Protein AF-A0A9R1WTG6-F1 (afdb_monomer_lite)

Radius of gyration: 18.98 Å; chains: 1; bounding box: 41×23×48 Å

Foldseek 3Di:
DLVVLLVVVVVVCVVCPVVNAQEDEEAPPPSLVSSQVVCCVVRVRYHYDYHPVNVVVVVVVVVCVPPVNVVVVVVVVVVVVVCVVPVD

InterPro domains:
  IPR007021 Domain of unknown function DUF659 [PF04937] (5-78)
  IPR012337 Ribonuclease H-like superfamily [SSF53098] (7-85)

Secondary structure (DSSP, 8-state):
-HHHHHHHHHHHHHHH-GGG--EEEE---HHHHHHHHHHHHH-TT-EEEE-HHHHHHHHHHHHHTSHHHHHHHHHHHHHHHHHHHHH-

pLDDT: mean 92.14, std 7.59, range [53.62, 98.25]

Sequence (88 aa):
MILIFFRLFDYFIKEIGPDHVVQIVTDSVANNVLAGKIVEAKYPHIYWTPCAAHCIDFMLEDIFKASHLKKTLDKAITVNTYIYNRCS

Structure (mmCIF, N/CA/C/O backbone):
data_AF-A0A9R1WTG6-F1
#
_entry.id   AF-A0A9R1WTG6-F1
#
loop_
_atom_site.group_PDB
_atom_site.id
_atom_site.type_symbol
_atom_site.label_atom_id
_atom_site.label_alt_id
_atom_site.label_comp_id
_atom_site.label_asym_id
_atom_site.label_entity_id
_atom_site.label_seq_id
_atom_site.pdbx_PDB_ins_code
_atom_site.Cartn_x
_atom_site.Cartn_y
_atom_site.Cartn_z
_atom_site.occupancy
_atom_site.B_iso_or_equiv
_atom_site.auth_seq_id
_atom_site.auth_comp_id
_atom_site.auth_asym_id
_atom_site.auth_atom_id
_atom_site.pdbx_PDB_model_num
ATOM 1 N N . MET A 1 1 ? 3.608 16.230 9.745 1.00 64.12 1 MET A N 1
ATOM 2 C CA . MET A 1 1 ? 3.128 15.668 8.462 1.00 64.12 1 MET A CA 1
ATOM 3 C C . MET A 1 1 ? 2.259 14.421 8.664 1.00 64.12 1 MET A C 1
ATOM 5 O O . MET A 1 1 ? 1.135 14.432 8.196 1.00 64.12 1 MET A O 1
ATOM 9 N N . ILE A 1 2 ? 2.696 13.415 9.439 1.00 65.69 2 ILE A N 1
ATOM 10 C CA . ILE A 1 2 ? 1.935 12.174 9.749 1.00 65.69 2 ILE A CA 1
ATOM 11 C C . ILE A 1 2 ? 0.495 12.426 10.245 1.00 65.69 2 ILE A C 1
ATOM 13 O O . ILE A 1 2 ? -0.445 11.779 9.794 1.00 65.69 2 ILE A O 1
ATOM 17 N N . LEU A 1 3 ? 0.301 13.415 11.126 1.00 77.00 3 LEU A N 1
ATOM 18 C CA . LEU A 1 3 ? -1.019 13.736 11.688 1.00 77.00 3 LEU A CA 1
ATOM 19 C C . LEU A 1 3 ? -2.045 14.221 10.650 1.00 77.00 3 LEU A C 1
ATOM 21 O O . LEU A 1 3 ? -3.235 14.195 10.943 1.00 77.00 3 LEU A O 1
ATOM 25 N N . ILE A 1 4 ? -1.615 14.670 9.467 1.00 87.50 4 ILE A N 1
ATOM 26 C CA . ILE A 1 4 ? -2.526 15.156 8.420 1.00 87.50 4 ILE A CA 1
ATOM 27 C C . ILE A 1 4 ? -3.307 13.981 7.826 1.00 87.50 4 ILE A C 1
ATOM 29 O O . ILE A 1 4 ? -4.531 14.041 7.762 1.00 87.50 4 ILE A O 1
ATOM 33 N N . PHE A 1 5 ? -2.619 12.891 7.477 1.00 90.94 5 PHE A N 1
ATOM 34 C CA . PHE A 1 5 ? -3.253 11.701 6.905 1.00 90.94 5 PHE A CA 1
ATOM 35 C C . PHE A 1 5 ? -4.182 11.014 7.900 1.00 90.94 5 PHE A C 1
ATOM 37 O O . PHE A 1 5 ? -5.315 10.700 7.557 1.00 90.94 5 PHE A O 1
ATOM 44 N N . PHE A 1 6 ? -3.759 10.880 9.160 1.00 93.31 6 PHE A N 1
ATOM 45 C CA . PHE A 1 6 ? -4.645 10.346 10.194 1.00 93.31 6 PHE A CA 1
ATOM 46 C C . PHE A 1 6 ? -5.911 11.200 10.361 1.00 93.31 6 PHE A C 1
ATOM 48 O O . PHE A 1 6 ? -7.005 10.651 10.428 1.00 93.31 6 PHE A O 1
ATOM 55 N N . ARG A 1 7 ? -5.788 12.536 10.392 1.00 95.44 7 ARG A N 1
ATOM 56 C CA . ARG A 1 7 ? -6.953 13.434 10.487 1.00 95.44 7 ARG A CA 1
ATOM 57 C C . ARG A 1 7 ? -7.885 13.297 9.286 1.00 95.44 7 ARG A C 1
ATOM 59 O O . ARG A 1 7 ? -9.093 13.352 9.473 1.00 95.44 7 ARG A O 1
ATOM 66 N N . LEU A 1 8 ? -7.330 13.114 8.090 1.00 95.31 8 LEU A N 1
ATOM 67 C CA . LEU A 1 8 ? -8.104 12.896 6.872 1.00 95.31 8 LEU A CA 1
ATOM 68 C C . LEU A 1 8 ? -8.890 11.581 6.942 1.00 95.31 8 LEU A C 1
ATOM 70 O O . LEU A 1 8 ? -10.095 11.579 6.716 1.00 95.31 8 LEU A O 1
ATOM 74 N N . PHE A 1 9 ? -8.229 10.481 7.311 1.00 95.38 9 PHE A N 1
ATOM 75 C CA . PHE A 1 9 ? -8.891 9.186 7.470 1.00 95.38 9 PHE A CA 1
ATOM 76 C C . PHE A 1 9 ? -9.961 9.246 8.561 1.00 95.38 9 PHE A C 1
ATOM 78 O O . PHE A 1 9 ? -11.090 8.834 8.333 1.00 95.38 9 PHE A O 1
ATOM 85 N N . ASP A 1 10 ? -9.643 9.830 9.718 1.00 96.88 10 ASP A N 1
ATOM 86 C CA . ASP A 1 10 ? -10.588 9.970 10.826 1.00 96.88 10 ASP A CA 1
ATOM 87 C C . ASP A 1 10 ? -11.819 10.803 10.454 1.00 96.88 10 ASP A C 1
ATOM 89 O O . ASP A 1 10 ? -12.924 10.487 10.889 1.00 96.88 10 ASP A O 1
ATOM 93 N N . TYR A 1 11 ? -11.635 11.855 9.652 1.00 97.56 11 TYR A N 1
ATOM 94 C CA . TYR A 1 11 ? -12.731 12.668 9.136 1.00 97.56 11 TYR A CA 1
ATOM 95 C C . TYR A 1 11 ? -13.680 11.833 8.269 1.00 97.56 11 TYR A C 1
ATOM 97 O O . TYR A 1 11 ? -14.865 11.757 8.585 1.00 97.56 11 TYR A O 1
ATOM 105 N N . PHE A 1 12 ? -13.160 11.142 7.251 1.00 97.25 12 PHE A N 1
ATOM 106 C CA . PHE A 1 12 ? -13.993 10.351 6.341 1.00 97.25 12 PHE A CA 1
ATOM 107 C C . PHE A 1 12 ? -14.638 9.138 7.016 1.00 97.25 12 PHE A C 1
ATOM 109 O O . PHE A 1 12 ? -15.797 8.841 6.749 1.00 97.25 12 PHE A O 1
ATOM 116 N N . ILE A 1 13 ? -13.940 8.464 7.938 1.00 97.75 13 ILE A N 1
ATOM 117 C CA . ILE A 1 13 ? -14.522 7.359 8.718 1.00 97.75 13 ILE A CA 1
ATOM 118 C C . ILE A 1 13 ? -15.733 7.849 9.521 1.00 97.75 13 ILE A C 1
ATOM 120 O O . ILE A 1 13 ? -16.755 7.172 9.579 1.00 97.75 13 ILE A O 1
ATOM 124 N N . LYS A 1 14 ? -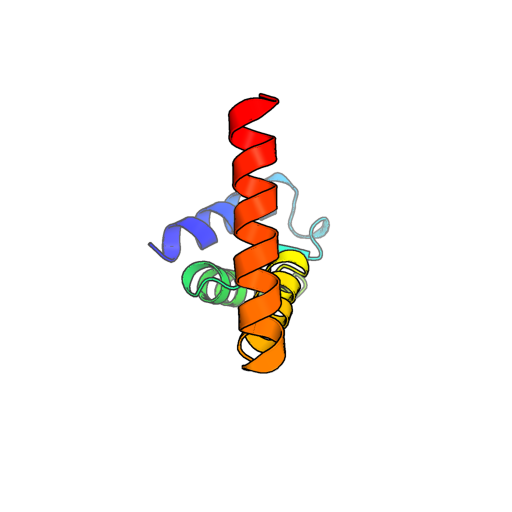15.639 9.033 10.137 1.00 97.81 14 LYS A N 1
ATOM 125 C CA . LYS A 1 14 ? -16.752 9.624 10.893 1.00 97.81 14 LYS A CA 1
ATOM 126 C C . LYS A 1 14 ? -17.885 10.107 9.995 1.00 97.81 14 LYS A C 1
ATOM 128 O O . LYS A 1 14 ? -19.037 9.972 10.386 1.00 97.81 14 LYS A O 1
ATOM 133 N N . GLU A 1 15 ? -17.560 10.672 8.836 1.00 98.25 15 GLU A N 1
ATOM 134 C CA . GLU A 1 15 ? -18.542 11.143 7.855 1.00 98.25 15 GLU A CA 1
ATOM 135 C C . GLU A 1 15 ? -19.369 9.982 7.282 1.00 98.25 15 GLU A C 1
ATOM 137 O O . GLU A 1 15 ? -20.593 10.062 7.230 1.00 98.25 15 GLU A O 1
ATOM 142 N N . ILE A 1 16 ? -18.707 8.885 6.905 1.00 97.56 16 ILE A N 1
ATOM 143 C CA . ILE A 1 16 ? -19.337 7.676 6.348 1.00 97.56 16 ILE A CA 1
ATOM 144 C C . ILE A 1 16 ? -20.022 6.841 7.450 1.00 97.56 16 ILE A C 1
ATOM 146 O O . ILE A 1 16 ? -21.003 6.133 7.210 1.00 97.56 16 ILE A O 1
ATOM 150 N N . GLY A 1 17 ? -19.519 6.937 8.680 1.00 97.62 17 GLY A N 1
ATOM 151 C CA . GLY A 1 17 ? -19.902 6.087 9.799 1.00 97.62 17 GLY A CA 1
ATOM 152 C C . GLY A 1 17 ? -18.946 4.893 9.924 1.00 97.62 17 GLY A C 1
ATOM 153 O O . GLY A 1 17 ? -18.780 4.155 8.950 1.00 97.62 17 GLY A O 1
ATOM 154 N N . PRO A 1 18 ? -18.338 4.654 11.105 1.00 96.44 18 PRO A N 1
ATOM 155 C CA . PRO A 1 18 ? -17.328 3.609 11.278 1.00 96.44 18 PRO A CA 1
ATOM 156 C C . PRO A 1 18 ? -17.796 2.209 10.882 1.00 96.44 18 PRO A C 1
ATOM 158 O O . PRO A 1 18 ? -16.998 1.439 10.361 1.00 96.44 18 PRO A O 1
ATOM 161 N N . ASP A 1 19 ? -19.073 1.887 11.090 1.00 97.31 19 ASP A N 1
ATOM 162 C CA . ASP A 1 19 ? -19.640 0.564 10.790 1.00 97.31 19 ASP A CA 1
ATOM 163 C C . ASP A 1 19 ? -19.760 0.281 9.282 1.00 97.31 19 ASP A C 1
ATOM 165 O O . ASP A 1 19 ? -19.891 -0.871 8.872 1.00 97.31 19 ASP A O 1
ATOM 169 N N . HIS A 1 20 ? -19.690 1.318 8.441 1.00 97.69 20 HIS A N 1
ATOM 170 C CA . HIS A 1 20 ? -19.776 1.203 6.982 1.00 97.69 20 HIS A CA 1
ATOM 171 C C . HIS A 1 20 ? -18.402 1.189 6.298 1.00 97.69 20 HIS A C 1
ATOM 173 O O . HIS A 1 20 ? -18.322 1.108 5.072 1.00 97.69 20 HIS A O 1
ATOM 179 N N . VAL A 1 21 ? -17.314 1.276 7.067 1.00 97.75 21 VAL A N 1
ATOM 180 C CA . VAL A 1 21 ? -15.945 1.244 6.550 1.00 97.75 21 VAL A CA 1
ATOM 181 C C . VAL A 1 21 ? -15.292 -0.064 6.974 1.00 97.75 21 VAL A C 1
ATOM 183 O O . VAL A 1 21 ? -15.252 -0.391 8.153 1.00 97.75 21 VAL A O 1
ATOM 186 N N . VAL A 1 22 ? -14.755 -0.804 6.005 1.00 97.25 22 VAL A N 1
ATOM 187 C CA . VAL A 1 22 ? -14.054 -2.078 6.256 1.00 97.25 22 VAL A CA 1
ATOM 188 C C . VAL A 1 22 ? -12.551 -1.941 6.032 1.00 97.25 22 VAL A C 1
ATOM 190 O O . VAL A 1 22 ? -11.753 -2.570 6.724 1.00 97.25 22 VAL A O 1
ATOM 193 N N . GLN A 1 23 ? -12.141 -1.118 5.066 1.00 97.38 23 GLN A N 1
ATOM 194 C CA . GLN A 1 23 ? -10.751 -1.062 4.635 1.00 97.38 23 GLN A CA 1
ATOM 195 C C . GLN A 1 23 ? -10.362 0.320 4.118 1.00 97.38 23 GLN A C 1
ATOM 197 O O . GLN A 1 23 ? -11.135 0.983 3.428 1.00 97.38 23 GLN A O 1
ATOM 202 N N . ILE A 1 24 ? -9.123 0.711 4.404 1.00 95.56 24 ILE A N 1
ATOM 203 C CA . ILE A 1 24 ? -8.456 1.877 3.832 1.00 95.56 24 ILE A CA 1
ATOM 204 C C . ILE A 1 24 ? -7.278 1.392 2.992 1.00 95.56 24 ILE A C 1
ATOM 206 O O . ILE A 1 24 ? -6.392 0.693 3.486 1.00 95.56 24 ILE A O 1
ATOM 210 N N . VAL A 1 25 ? -7.262 1.793 1.721 1.00 95.25 25 VAL A N 1
ATOM 211 C CA . VAL A 1 25 ? -6.197 1.450 0.774 1.00 95.25 25 VAL A CA 1
ATOM 212 C C . VAL A 1 25 ? -5.492 2.725 0.332 1.00 95.25 25 VAL A C 1
ATOM 214 O O . VAL A 1 25 ? -6.096 3.584 -0.307 1.00 95.25 25 VAL A O 1
ATOM 217 N N . THR A 1 26 ? -4.208 2.855 0.659 1.00 94.25 26 THR A N 1
ATOM 218 C CA . THR A 1 26 ? -3.368 3.998 0.256 1.00 94.25 26 THR A CA 1
ATOM 219 C C . THR A 1 26 ? -1.991 3.525 -0.174 1.00 94.25 26 THR A C 1
ATOM 221 O O . THR A 1 26 ? -1.630 2.383 0.085 1.00 94.25 26 THR A O 1
ATOM 224 N N . ASP A 1 27 ? -1.181 4.382 -0.797 1.00 91.25 27 ASP A N 1
ATOM 225 C CA . ASP A 1 27 ? 0.226 4.043 -1.038 1.00 91.25 27 ASP A CA 1
ATOM 226 C C . ASP A 1 27 ? 0.969 3.675 0.271 1.00 91.25 27 ASP A C 1
ATOM 228 O O . ASP A 1 27 ? 0.510 3.956 1.388 1.00 91.25 27 ASP A O 1
ATOM 232 N N . SER A 1 28 ? 2.119 3.011 0.130 1.00 87.19 28 SER A N 1
ATOM 233 C CA . SER A 1 28 ? 2.934 2.542 1.255 1.00 87.19 28 SER A CA 1
ATOM 234 C C . SER A 1 28 ? 3.965 3.573 1.722 1.00 87.19 28 SER A C 1
ATOM 236 O O . SER A 1 28 ? 4.977 3.204 2.321 1.00 87.19 28 SER A O 1
ATOM 238 N N . VAL A 1 29 ? 3.751 4.867 1.458 1.00 89.56 29 VAL A N 1
ATOM 239 C CA . VAL A 1 29 ? 4.636 5.926 1.956 1.00 89.56 29 VAL A CA 1
ATOM 240 C C . VAL A 1 29 ? 4.577 5.953 3.485 1.00 89.56 29 VAL A C 1
ATOM 242 O O . VAL A 1 29 ? 3.514 5.805 4.086 1.00 89.56 29 VAL A O 1
ATOM 245 N N . ALA A 1 30 ? 5.719 6.179 4.144 1.00 89.88 30 ALA A N 1
ATOM 246 C CA . ALA A 1 30 ? 5.864 6.058 5.600 1.00 89.88 30 ALA A CA 1
ATOM 247 C C . ALA A 1 30 ? 4.789 6.809 6.414 1.00 89.88 30 ALA A C 1
ATOM 249 O O . ALA A 1 30 ? 4.321 6.309 7.437 1.00 89.88 30 ALA A O 1
ATOM 250 N N . ASN A 1 31 ? 4.354 7.987 5.952 1.00 90.62 31 ASN A N 1
ATOM 251 C CA . ASN A 1 31 ? 3.292 8.751 6.613 1.00 90.62 31 ASN A CA 1
ATOM 252 C C . ASN A 1 31 ? 1.936 8.029 6.588 1.00 90.62 31 ASN A C 1
ATOM 254 O O . ASN A 1 31 ? 1.220 8.072 7.586 1.00 90.62 31 ASN A O 1
ATOM 258 N N . ASN A 1 32 ? 1.607 7.368 5.475 1.00 91.81 32 ASN A N 1
ATOM 259 C CA . ASN A 1 32 ? 0.377 6.600 5.307 1.00 91.81 32 ASN A CA 1
ATOM 260 C C . ASN A 1 32 ? 0.410 5.318 6.129 1.00 91.81 32 ASN A C 1
ATOM 262 O O . ASN A 1 32 ? -0.567 5.015 6.803 1.00 91.81 32 ASN A O 1
ATOM 266 N N . VAL A 1 33 ? 1.560 4.638 6.178 1.00 93.38 33 VAL A N 1
ATOM 267 C CA . VAL A 1 33 ? 1.746 3.465 7.045 1.00 93.38 33 VAL A CA 1
ATOM 268 C C . VAL A 1 33 ? 1.516 3.826 8.513 1.00 93.38 33 VAL A C 1
ATOM 270 O O . VAL A 1 33 ? 0.806 3.126 9.230 1.00 93.38 33 VAL A O 1
ATOM 273 N N . LEU A 1 34 ? 2.099 4.935 8.979 1.00 94.94 34 LEU A N 1
ATOM 274 C CA . LEU A 1 34 ? 1.924 5.383 10.361 1.00 94.94 34 LEU A CA 1
ATOM 275 C C . LEU A 1 34 ? 0.480 5.809 10.644 1.00 94.94 34 LEU A C 1
ATOM 277 O O . LEU A 1 34 ? -0.063 5.439 11.680 1.00 94.94 34 LEU A O 1
ATOM 281 N N . ALA A 1 35 ? -0.154 6.550 9.734 1.00 95.12 35 ALA A N 1
ATOM 282 C CA . ALA A 1 35 ? -1.551 6.947 9.879 1.00 95.12 35 ALA A CA 1
ATOM 283 C C . ALA A 1 35 ? -2.505 5.741 9.878 1.00 95.12 35 ALA A C 1
ATOM 285 O O . ALA A 1 35 ? -3.396 5.685 10.723 1.00 95.12 35 ALA A O 1
ATOM 286 N N . GLY A 1 36 ? -2.281 4.764 8.996 1.00 94.94 36 GLY A N 1
ATOM 287 C CA . GLY A 1 36 ? -3.027 3.508 8.929 1.00 94.94 36 GLY A CA 1
ATOM 288 C C . GLY A 1 36 ? -2.967 2.729 10.239 1.00 94.94 36 GLY A C 1
ATOM 289 O O . GLY A 1 36 ? -4.007 2.397 10.794 1.00 94.94 36 GLY A O 1
ATOM 290 N N . LYS A 1 37 ? -1.773 2.572 10.825 1.00 95.31 37 LYS A N 1
ATOM 291 C CA . LYS A 1 37 ? -1.610 1.929 12.143 1.00 95.31 37 LYS A CA 1
ATOM 292 C C . LYS A 1 37 ? -2.380 2.636 13.262 1.00 95.31 37 LYS A C 1
ATOM 294 O O . LYS A 1 37 ? -2.888 1.984 14.169 1.00 95.31 37 LYS A O 1
ATOM 299 N N . ILE A 1 38 ? -2.462 3.969 13.226 1.00 96.31 38 ILE A N 1
ATOM 300 C CA . ILE A 1 38 ? -3.251 4.731 14.209 1.00 96.31 38 ILE A CA 1
ATOM 301 C C . ILE A 1 38 ? -4.753 4.497 13.983 1.00 96.31 38 ILE A C 1
ATOM 303 O O . ILE A 1 38 ? -5.499 4.391 14.955 1.00 96.31 38 ILE A O 1
ATOM 307 N N . VAL A 1 39 ? -5.203 4.398 12.726 1.00 96.12 39 VAL A N 1
ATOM 308 C CA . VAL A 1 39 ? -6.594 4.043 12.401 1.00 96.12 39 VAL A CA 1
ATOM 309 C C . VAL A 1 39 ? -6.928 2.649 12.919 1.00 96.12 39 VAL A C 1
ATOM 311 O O . VAL A 1 39 ? -7.916 2.526 13.631 1.00 96.12 39 VAL A O 1
ATOM 314 N N . GLU A 1 40 ? -6.100 1.640 12.645 1.00 96.31 40 GLU A N 1
ATOM 315 C CA . GLU A 1 40 ? -6.315 0.259 13.111 1.00 96.31 40 GLU A CA 1
ATOM 316 C C . GLU A 1 40 ? -6.365 0.173 14.645 1.00 96.31 40 GLU A C 1
ATOM 318 O O . GLU A 1 40 ? -7.176 -0.556 15.210 1.00 96.31 40 GLU A O 1
ATOM 323 N N . ALA A 1 41 ? -5.551 0.972 15.345 1.00 96.75 41 ALA A N 1
ATOM 324 C CA . ALA A 1 41 ? -5.598 1.060 16.805 1.00 96.75 41 ALA A CA 1
ATOM 325 C C . ALA A 1 41 ? -6.883 1.728 17.331 1.00 96.75 41 ALA A C 1
ATOM 327 O O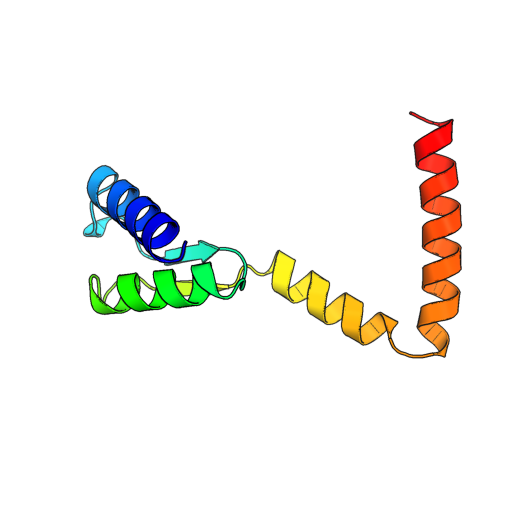 . ALA A 1 41 ? -7.340 1.410 18.428 1.00 96.75 41 ALA A O 1
ATOM 328 N N . LYS A 1 42 ? -7.453 2.676 16.577 1.00 97.06 42 LYS A N 1
ATOM 329 C CA . LYS A 1 42 ? -8.658 3.424 16.963 1.00 97.06 42 LYS A CA 1
ATOM 330 C C . LYS A 1 42 ? -9.956 2.710 16.574 1.00 97.06 42 LYS A C 1
ATOM 332 O O . LYS A 1 42 ? -10.937 2.808 17.306 1.00 97.06 42 LYS A O 1
ATOM 337 N N . TYR A 1 43 ? -9.958 2.023 15.438 1.00 97.19 43 TYR A N 1
ATOM 338 C CA . TYR A 1 43 ? -11.097 1.323 14.853 1.00 97.19 43 TYR A CA 1
ATOM 339 C C . TYR A 1 43 ? -10.679 -0.123 14.533 1.00 97.19 43 TYR A C 1
ATOM 341 O O . TYR A 1 43 ? -10.293 -0.406 13.401 1.00 97.19 43 TYR A O 1
ATOM 349 N N . PRO A 1 44 ? -10.733 -1.046 15.514 1.00 96.69 44 PRO A N 1
ATOM 350 C CA . PRO A 1 44 ? -10.164 -2.394 15.376 1.00 96.69 44 PRO A CA 1
ATOM 351 C C . PRO A 1 44 ? -10.771 -3.269 14.269 1.00 96.69 44 PRO A C 1
ATOM 353 O O . PRO A 1 44 ? -10.195 -4.296 13.921 1.00 96.69 44 PRO A O 1
ATOM 356 N N . HIS A 1 45 ? -11.940 -2.901 13.740 1.00 96.94 45 HIS A N 1
ATOM 357 C CA . HIS A 1 45 ? -12.616 -3.590 12.636 1.00 96.94 45 HIS A CA 1
ATOM 358 C C . HIS A 1 45 ? -12.245 -3.051 11.247 1.00 96.94 45 HIS A C 1
ATOM 360 O O . HIS A 1 45 ? -12.657 -3.636 10.248 1.00 96.94 45 HIS A O 1
ATOM 366 N N . ILE A 1 46 ? -11.493 -1.947 11.175 1.00 97.88 46 ILE A N 1
ATOM 367 C CA . ILE A 1 46 ? -11.055 -1.323 9.925 1.00 97.88 46 ILE A CA 1
ATOM 368 C C . ILE A 1 46 ? -9.606 -1.713 9.660 1.00 97.88 46 ILE A C 1
ATOM 370 O O . ILE A 1 46 ? -8.729 -1.445 10.478 1.00 97.88 46 ILE A O 1
ATOM 374 N N . TYR A 1 47 ? -9.347 -2.275 8.483 1.00 96.44 47 TYR A N 1
ATOM 375 C CA . TYR A 1 47 ? -8.005 -2.670 8.061 1.00 96.44 47 TYR A CA 1
ATOM 376 C C . TYR A 1 47 ? -7.337 -1.582 7.226 1.00 96.44 47 TYR A C 1
ATOM 378 O O . TYR A 1 47 ? -7.968 -0.990 6.347 1.00 96.44 47 TYR A O 1
ATOM 386 N N . TRP A 1 48 ? -6.041 -1.354 7.429 1.00 96.31 48 TRP A N 1
ATOM 387 C CA . TRP A 1 48 ? -5.238 -0.573 6.493 1.00 96.31 48 TRP A CA 1
ATOM 388 C C . TRP A 1 48 ? -4.344 -1.496 5.666 1.00 96.31 48 TRP A C 1
ATOM 390 O O . TRP A 1 48 ? -3.666 -2.377 6.190 1.00 96.31 48 TRP A O 1
ATOM 400 N N . THR A 1 49 ? -4.307 -1.282 4.353 1.00 95.19 49 THR A N 1
ATOM 401 C CA . THR A 1 49 ? -3.442 -2.057 3.454 1.00 95.19 49 THR A CA 1
ATOM 402 C C . THR A 1 49 ? -2.778 -1.170 2.407 1.00 95.19 49 THR A C 1
ATOM 404 O O . THR A 1 49 ? -3.405 -0.217 1.933 1.00 95.19 49 THR A O 1
ATOM 407 N N . PRO A 1 50 ? -1.548 -1.497 1.978 1.00 93.12 50 PRO A N 1
ATOM 408 C CA . PRO A 1 50 ? -0.884 -0.761 0.916 1.00 93.12 50 PRO A CA 1
ATOM 409 C C . PRO A 1 50 ? -1.585 -0.953 -0.437 1.00 93.12 50 PRO A C 1
ATOM 411 O O . PRO A 1 50 ? -2.180 -1.991 -0.724 1.00 93.12 50 PRO A O 1
ATOM 414 N N . CYS A 1 51 ? -1.482 0.060 -1.289 1.00 93.25 51 CYS A N 1
ATOM 415 C CA . CYS A 1 51 ? -2.031 0.067 -2.633 1.00 93.25 51 CYS A CA 1
ATOM 416 C C . CYS A 1 51 ? -1.303 -0.942 -3.523 1.00 93.25 51 CYS A C 1
ATOM 418 O O . CYS A 1 51 ? -0.088 -0.855 -3.709 1.00 93.25 51 CYS A O 1
ATOM 420 N N . ALA A 1 52 ? -2.069 -1.840 -4.146 1.00 92.56 52 ALA A N 1
ATOM 421 C CA . ALA A 1 52 ? -1.535 -2.853 -5.049 1.00 92.56 52 ALA A CA 1
ATOM 422 C C . ALA A 1 52 ? -0.773 -2.245 -6.236 1.00 92.56 52 ALA A C 1
ATOM 424 O O . ALA A 1 52 ? 0.279 -2.761 -6.596 1.00 92.56 52 ALA A O 1
ATOM 425 N N . ALA A 1 53 ? -1.254 -1.134 -6.808 1.00 90.94 53 ALA A N 1
ATOM 426 C CA . ALA A 1 53 ? -0.574 -0.469 -7.921 1.00 90.94 53 ALA A CA 1
ATOM 427 C C . ALA A 1 53 ? 0.836 -0.011 -7.523 1.00 90.94 53 ALA A C 1
ATOM 429 O O . ALA A 1 53 ? 1.799 -0.279 -8.231 1.00 90.94 53 ALA A O 1
ATOM 430 N N . HIS A 1 54 ? 0.972 0.58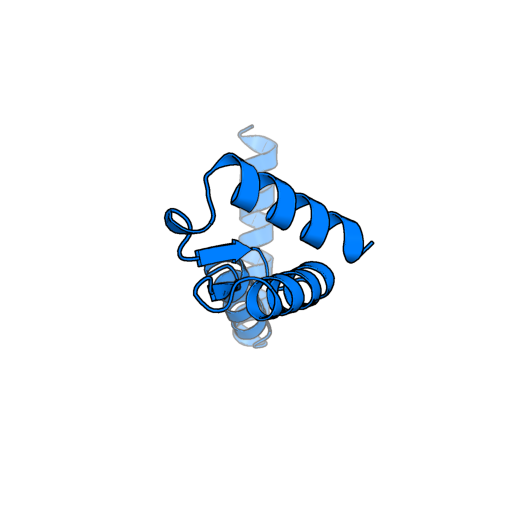2 -6.337 1.00 87.31 54 HIS A N 1
ATOM 431 C CA . HIS A 1 54 ? 2.270 1.017 -5.832 1.00 87.31 54 HIS A CA 1
ATOM 432 C C . HIS A 1 54 ? 3.197 -0.166 -5.506 1.00 87.31 54 HIS A C 1
ATOM 434 O O . HIS A 1 54 ? 4.394 -0.115 -5.775 1.00 87.31 54 HIS A O 1
ATOM 440 N N . CYS A 1 55 ? 2.648 -1.268 -4.984 1.00 88.81 55 CYS A N 1
ATOM 441 C CA . CYS A 1 55 ? 3.412 -2.503 -4.808 1.00 88.81 55 CYS A CA 1
ATOM 442 C C . CYS A 1 55 ? 3.894 -3.077 -6.150 1.00 88.81 55 CYS A C 1
ATOM 444 O O . CYS A 1 55 ? 5.021 -3.558 -6.233 1.00 88.81 55 CYS A O 1
ATOM 446 N N . ILE A 1 56 ? 3.062 -3.022 -7.195 1.00 92.25 56 ILE A N 1
ATOM 447 C CA . ILE A 1 56 ? 3.428 -3.462 -8.547 1.00 92.25 56 ILE A CA 1
ATOM 448 C C . ILE A 1 56 ? 4.540 -2.585 -9.116 1.00 92.25 56 ILE A C 1
ATOM 450 O O . ILE A 1 56 ? 5.502 -3.137 -9.644 1.00 92.25 56 ILE A O 1
ATOM 454 N N . ASP A 1 57 ? 4.465 -1.264 -8.951 1.00 90.75 57 ASP A N 1
ATOM 455 C CA . ASP A 1 57 ? 5.527 -0.352 -9.388 1.00 90.75 57 ASP A CA 1
ATOM 456 C C . ASP A 1 57 ? 6.879 -0.721 -8.768 1.00 90.75 57 ASP A C 1
ATOM 458 O O . ASP A 1 57 ? 7.870 -0.828 -9.489 1.00 90.75 57 ASP A O 1
ATOM 462 N N . PHE A 1 58 ? 6.927 -1.009 -7.463 1.00 89.19 58 PHE A N 1
ATOM 463 C CA . PHE A 1 58 ? 8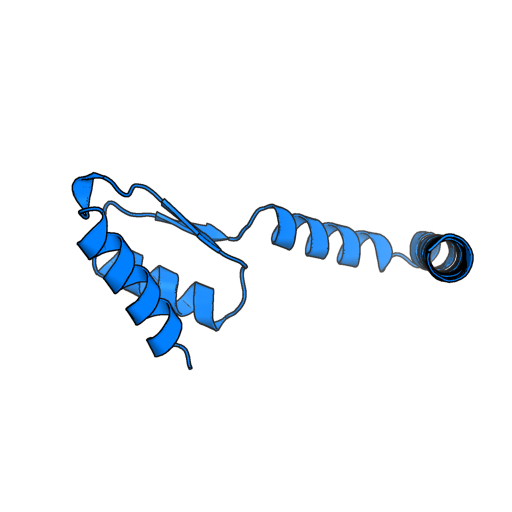.166 -1.452 -6.817 1.00 89.19 58 PHE A CA 1
ATOM 464 C C . PHE A 1 58 ? 8.641 -2.827 -7.289 1.00 89.19 58 PHE A C 1
ATOM 466 O O . PHE A 1 58 ? 9.835 -3.006 -7.529 1.00 89.19 58 PHE A O 1
ATOM 473 N N . MET A 1 59 ? 7.732 -3.791 -7.475 1.00 93.25 59 MET A N 1
ATOM 474 C CA . MET A 1 59 ? 8.100 -5.094 -8.043 1.00 93.25 59 MET A CA 1
ATOM 475 C C . MET A 1 59 ? 8.715 -4.936 -9.437 1.00 93.25 59 MET A C 1
ATOM 477 O O . MET A 1 59 ? 9.730 -5.560 -9.741 1.00 93.25 59 MET A O 1
ATOM 481 N N . LEU A 1 60 ? 8.125 -4.086 -10.281 1.00 92.12 60 LEU A N 1
ATOM 482 C CA . LEU A 1 60 ? 8.650 -3.791 -11.610 1.00 92.12 60 LEU A CA 1
ATOM 483 C C . LEU A 1 60 ? 10.004 -3.085 -11.526 1.00 92.12 60 LEU A C 1
ATOM 485 O O . LEU A 1 60 ? 10.928 -3.487 -12.230 1.00 92.12 60 LEU A O 1
ATOM 489 N N . GLU A 1 61 ? 10.156 -2.087 -10.654 1.00 91.00 61 GLU A N 1
ATOM 490 C CA . GLU A 1 61 ? 11.430 -1.396 -10.440 1.00 91.00 61 GLU A CA 1
ATOM 491 C C . GLU A 1 61 ? 12.549 -2.390 -10.094 1.00 91.00 61 GLU A C 1
ATOM 493 O O . GLU A 1 61 ? 13.627 -2.344 -10.690 1.00 91.00 61 GLU A O 1
ATOM 498 N N . ASP A 1 62 ? 12.282 -3.337 -9.193 1.00 92.50 62 ASP A N 1
ATOM 499 C CA . ASP A 1 62 ? 13.239 -4.371 -8.803 1.00 92.50 62 ASP A CA 1
ATOM 500 C C . ASP A 1 62 ? 13.542 -5.364 -9.930 1.00 92.50 62 ASP A C 1
ATOM 502 O O . ASP A 1 62 ? 14.709 -5.694 -10.161 1.00 92.50 62 ASP A O 1
ATOM 506 N N . ILE A 1 63 ? 12.532 -5.791 -10.693 1.00 92.81 63 ILE A N 1
ATOM 507 C CA . ILE A 1 63 ? 12.728 -6.634 -11.882 1.00 92.81 63 ILE A CA 1
ATOM 508 C C . ILE A 1 63 ? 13.642 -5.922 -12.889 1.00 92.81 63 ILE A C 1
ATOM 510 O O . ILE A 1 63 ? 14.605 -6.505 -13.394 1.00 92.81 63 ILE A O 1
ATOM 514 N N . PHE A 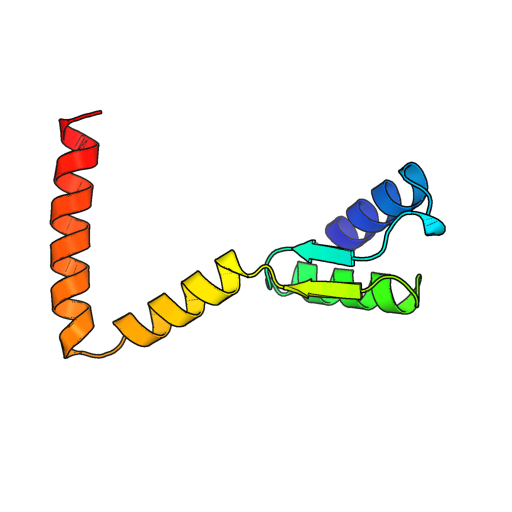1 64 ? 13.394 -4.641 -13.156 1.00 91.50 64 PHE A N 1
ATOM 515 C CA . PHE A 1 64 ? 14.156 -3.871 -14.134 1.00 91.50 64 PHE A CA 1
ATOM 516 C C . PHE A 1 64 ? 15.545 -3.426 -13.650 1.00 91.50 64 PHE A C 1
ATOM 518 O O . PHE A 1 64 ? 16.357 -3.000 -14.475 1.00 91.50 64 PHE A O 1
ATOM 525 N N . LYS A 1 65 ? 15.889 -3.598 -12.363 1.00 89.88 65 LYS A N 1
ATOM 526 C CA . LYS A 1 65 ? 17.279 -3.471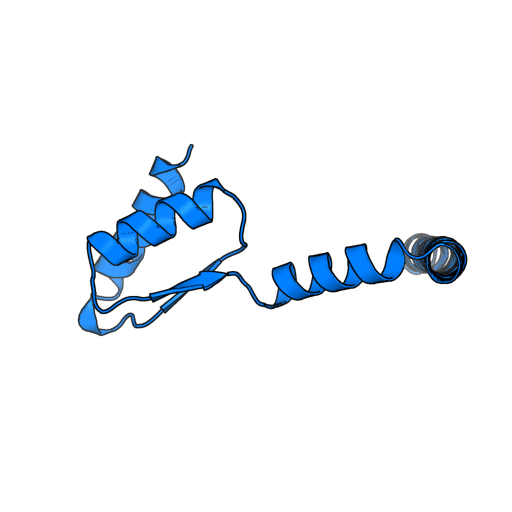 -11.879 1.00 89.88 65 LYS A CA 1
ATOM 527 C C . LYS A 1 65 ? 18.194 -4.563 -12.442 1.00 89.88 65 LYS A C 1
ATOM 529 O O . LYS A 1 65 ? 19.410 -4.359 -12.495 1.00 89.88 65 LYS A O 1
ATOM 534 N N . ALA A 1 66 ? 17.651 -5.692 -12.910 1.00 92.62 66 ALA A N 1
ATOM 535 C CA . ALA A 1 66 ? 18.439 -6.731 -13.565 1.00 92.62 66 ALA A CA 1
ATOM 536 C C . ALA A 1 66 ? 19.149 -6.175 -14.813 1.00 92.62 66 ALA A C 1
ATOM 538 O O . ALA A 1 66 ? 18.529 -5.611 -15.713 1.00 92.62 66 ALA A O 1
ATOM 539 N N . SER A 1 67 ? 20.469 -6.361 -14.896 1.00 85.56 67 SER A N 1
ATOM 540 C CA . SER A 1 67 ? 21.332 -5.686 -15.883 1.00 85.56 67 SER A CA 1
ATOM 541 C C . SER A 1 67 ? 20.938 -5.918 -17.349 1.00 85.56 67 SER A C 1
ATOM 543 O O . SER A 1 67 ? 21.110 -5.028 -18.186 1.00 85.56 67 SER A O 1
ATOM 545 N N . HIS A 1 68 ? 20.392 -7.094 -17.667 1.00 85.50 68 HIS A N 1
ATOM 546 C CA . HIS A 1 68 ? 19.915 -7.446 -19.005 1.00 85.50 68 HIS A CA 1
ATOM 547 C C . HIS A 1 68 ? 18.540 -6.837 -19.332 1.00 85.50 68 HIS A C 1
ATOM 549 O O . HIS A 1 68 ? 18.263 -6.574 -20.501 1.00 85.50 68 HIS A O 1
ATOM 555 N N . LEU A 1 69 ? 17.710 -6.557 -18.321 1.00 91.19 69 LEU A N 1
ATOM 556 C CA . LEU A 1 69 ? 16.408 -5.906 -18.483 1.00 91.19 69 LEU A CA 1
ATOM 557 C C . LEU A 1 69 ? 16.530 -4.383 -18.485 1.00 91.19 69 LEU A C 1
ATOM 559 O O . LEU A 1 69 ? 15.865 -3.732 -19.287 1.00 91.19 69 LEU A O 1
ATOM 563 N N . LYS A 1 70 ? 17.441 -3.819 -17.683 1.00 91.62 70 LYS A N 1
ATOM 564 C CA . LYS A 1 70 ? 17.678 -2.372 -17.599 1.00 91.62 70 LYS A CA 1
ATOM 565 C C . LYS A 1 70 ? 17.932 -1.737 -18.968 1.00 91.62 70 LYS A C 1
ATOM 567 O O . LYS A 1 70 ? 17.266 -0.780 -19.341 1.00 91.62 70 LYS A O 1
ATOM 572 N N . LYS A 1 71 ? 18.826 -2.330 -19.771 1.00 91.25 71 LYS A N 1
ATOM 573 C CA . LYS A 1 71 ? 19.138 -1.833 -21.127 1.00 91.25 71 LYS A CA 1
ATOM 574 C C . LYS A 1 71 ? 17.918 -1.821 -22.052 1.00 91.25 71 LYS A C 1
ATOM 576 O O . LYS A 1 71 ? 17.812 -0.958 -22.921 1.00 91.25 71 LYS A O 1
ATOM 581 N N . THR A 1 72 ? 17.038 -2.809 -21.913 1.00 92.50 72 THR A N 1
ATOM 582 C CA . THR A 1 72 ? 15.807 -2.905 -22.705 1.00 92.50 72 THR A CA 1
ATOM 583 C C . THR A 1 72 ? 14.790 -1.872 -22.237 1.00 92.50 72 THR A C 1
ATOM 585 O O . THR A 1 72 ? 14.195 -1.195 -23.075 1.00 92.50 72 THR A O 1
ATOM 588 N N . LEU A 1 73 ? 14.652 -1.691 -20.920 1.00 93.50 73 LEU A N 1
ATOM 589 C CA . LEU A 1 73 ? 13.796 -0.663 -20.337 1.00 93.50 73 LEU A CA 1
ATOM 590 C C . LEU A 1 73 ? 14.227 0.744 -20.777 1.00 93.50 73 LEU A C 1
ATOM 592 O O . LEU A 1 73 ? 13.388 1.502 -21.252 1.00 93.50 73 LEU A O 1
ATOM 596 N N . ASP A 1 74 ? 15.520 1.073 -20.713 1.00 92.50 74 ASP A N 1
ATOM 597 C CA . ASP A 1 74 ? 16.041 2.391 -21.111 1.00 92.50 74 ASP A CA 1
ATOM 598 C C . ASP A 1 74 ? 15.686 2.729 -22.575 1.00 92.50 74 ASP A C 1
ATOM 600 O O . ASP A 1 74 ? 15.272 3.847 -22.908 1.00 92.50 74 ASP A O 1
ATOM 604 N N . LYS A 1 75 ? 15.788 1.737 -23.472 1.00 93.88 75 LYS A N 1
ATOM 605 C CA . LYS A 1 75 ? 15.376 1.878 -24.877 1.00 93.88 75 LYS A CA 1
ATOM 606 C C . LYS A 1 75 ? 13.866 2.068 -25.014 1.00 93.88 75 LYS A C 1
ATOM 608 O O . LYS A 1 75 ? 13.439 2.936 -25.774 1.00 93.88 75 LYS A O 1
ATOM 613 N N . ALA A 1 76 ? 13.068 1.288 -24.286 1.00 94.31 76 ALA A N 1
ATOM 614 C CA . ALA A 1 76 ? 11.613 1.406 -24.302 1.00 94.31 76 ALA A CA 1
ATOM 615 C C . ALA A 1 76 ? 11.153 2.789 -23.807 1.00 94.31 76 ALA A C 1
ATOM 617 O O . ALA A 1 76 ? 10.332 3.423 -24.465 1.00 94.31 76 ALA A O 1
ATOM 618 N N . ILE A 1 77 ? 11.746 3.305 -22.723 1.00 94.38 77 ILE A N 1
ATOM 619 C CA . ILE A 1 77 ? 11.491 4.657 -22.200 1.00 94.38 77 ILE A CA 1
ATOM 620 C C . ILE A 1 77 ? 11.832 5.725 -23.246 1.00 94.38 77 ILE A C 1
ATOM 622 O O . ILE A 1 77 ? 11.074 6.682 -23.418 1.00 94.38 77 ILE A O 1
ATOM 626 N N . THR A 1 78 ? 12.936 5.555 -23.979 1.00 95.88 78 THR A N 1
ATOM 627 C CA . THR A 1 78 ? 13.348 6.486 -25.042 1.00 95.88 78 THR A CA 1
ATOM 628 C C . THR A 1 78 ? 12.306 6.549 -26.162 1.00 95.88 78 THR A C 1
ATOM 630 O O . THR A 1 78 ? 11.884 7.637 -26.556 1.00 95.88 78 THR A O 1
ATOM 633 N N . VAL A 1 79 ? 11.844 5.389 -26.645 1.00 95.69 79 VAL A N 1
ATOM 634 C CA . VAL A 1 79 ? 10.803 5.306 -27.684 1.00 95.69 79 VAL A CA 1
ATOM 635 C C . VAL A 1 79 ? 9.481 5.879 -27.176 1.00 95.69 79 VAL A C 1
ATOM 637 O O . VAL A 1 79 ? 8.863 6.686 -27.866 1.00 95.69 79 VAL A O 1
ATOM 640 N N . ASN A 1 80 ? 9.075 5.521 -25.957 1.00 95.12 80 ASN A N 1
ATOM 641 C CA . ASN A 1 80 ? 7.862 6.035 -25.329 1.00 95.12 80 ASN A CA 1
ATOM 642 C C . ASN A 1 80 ? 7.880 7.568 -25.247 1.00 95.12 80 ASN A C 1
ATOM 644 O O . ASN A 1 80 ? 6.948 8.225 -25.697 1.00 95.12 80 ASN A O 1
ATOM 648 N N . THR A 1 81 ? 8.976 8.141 -24.746 1.00 95.25 81 THR A N 1
ATOM 649 C CA . THR A 1 81 ? 9.162 9.597 -24.644 1.00 95.25 81 THR A CA 1
ATOM 650 C C . THR A 1 81 ? 9.100 10.274 -26.012 1.00 95.25 81 THR A C 1
ATOM 652 O O . THR A 1 81 ? 8.482 11.327 -26.151 1.00 95.25 81 THR A O 1
ATOM 655 N N . TYR A 1 82 ? 9.704 9.668 -27.040 1.00 94.94 82 TYR A N 1
ATOM 656 C CA . TYR A 1 82 ? 9.622 10.185 -28.404 1.00 94.94 82 TYR A CA 1
ATOM 657 C C . TYR A 1 82 ? 8.178 10.218 -28.918 1.00 94.94 82 TYR A C 1
ATOM 659 O O . TYR A 1 82 ? 7.763 11.238 -29.462 1.00 94.94 82 TYR A O 1
ATOM 667 N N . ILE A 1 83 ? 7.412 9.137 -28.722 1.00 96.06 83 ILE A N 1
ATOM 668 C CA . ILE A 1 83 ? 6.007 9.051 -29.147 1.00 96.06 83 ILE A CA 1
ATOM 669 C C . ILE A 1 83 ? 5.168 10.100 -28.414 1.00 96.06 83 ILE A C 1
ATOM 671 O O . ILE A 1 83 ? 4.505 10.901 -29.069 1.00 96.06 83 ILE A O 1
ATOM 675 N N . TYR A 1 84 ? 5.238 10.146 -27.080 1.00 94.00 84 TYR A N 1
ATOM 676 C CA . TYR A 1 84 ? 4.452 11.086 -26.275 1.00 94.00 84 TYR A CA 1
ATOM 677 C C . TYR A 1 84 ? 4.721 12.547 -26.655 1.00 94.00 84 TYR A C 1
ATOM 679 O O . TYR A 1 84 ? 3.771 13.299 -26.842 1.00 94.00 84 TYR A O 1
ATOM 687 N N . ASN A 1 85 ? 5.987 12.933 -26.850 1.00 93.12 85 ASN A N 1
ATOM 688 C CA . ASN A 1 85 ? 6.370 14.314 -27.172 1.00 93.12 85 ASN A CA 1
ATOM 689 C C . ASN A 1 85 ? 6.134 14.725 -28.637 1.00 93.12 85 ASN A C 1
ATOM 691 O O . ASN A 1 85 ? 6.345 15.886 -28.983 1.00 93.12 85 ASN A O 1
ATOM 695 N N . ARG A 1 86 ? 5.807 13.781 -29.527 1.00 82.94 86 ARG A N 1
ATOM 696 C CA . ARG A 1 86 ? 5.595 14.044 -30.963 1.00 82.94 86 ARG A CA 1
ATOM 697 C C . ARG A 1 86 ? 4.155 13.805 -31.414 1.00 82.94 86 ARG A C 1
ATOM 699 O O . ARG A 1 86 ? 3.788 14.313 -32.467 1.00 82.94 86 ARG A O 1
ATOM 706 N N . CYS A 1 87 ? 3.386 13.006 -30.673 1.00 64.62 87 CYS A N 1
ATOM 707 C CA . CYS A 1 87 ? 1.989 12.680 -30.976 1.00 64.62 87 CYS A CA 1
ATOM 708 C C . CYS A 1 87 ? 0.973 13.372 -30.054 1.00 64.62 87 CYS A C 1
ATOM 710 O O . CYS A 1 87 ? -0.222 13.248 -30.313 1.00 64.62 87 CYS A O 1
ATOM 712 N N . SER A 1 88 ? 1.427 14.073 -29.010 1.00 53.62 88 SER A N 1
ATOM 713 C CA . SER A 1 88 ? 0.602 14.979 -28.191 1.00 53.62 88 SER A CA 1
ATOM 714 C C . SER A 1 88 ? 0.899 16.423 -28.568 1.00 53.62 88 SER A C 1
ATOM 716 O O . SER A 1 88 ? -0.042 17.241 -28.516 1.00 53.62 88 SER A O 1
#

Organism: Lactuca sativa (NCBI:txid4236)